Protein AF-A0A843HXL3-F1 (afdb_monomer)

Solvent-accessible surface area (backbone atoms only — not comparable to full-atom values): 5087 Å² total; per-residue (Å²): 141,79,60,66,77,60,64,67,34,90,72,36,39,83,40,47,55,57,95,93,37,71,42,48,71,92,72,10,36,69,26,20,40,41,43,74,99,57,72,61,83,51,61,42,53,55,59,85,80,86,86,88,74,96,62,96,65,78,47,83,58,46,79,71,70,52,80,92,70,60,70,94,78,88,84,132

Nearest PDB structures (foldseek):
  2ca3-assembly1_A  TM=9.195E-01  e=3.707E-02  Ancylobacter novellus
  2bpb-assembly1_A  TM=8.246E-01  e=5.176E-02  Ancylobacter novellus
  1xdy-assembly9_I  TM=7.978E-01  e=8.260E-02  Escherichia coli
  1xdy-assembly7_G  TM=9.215E-01  e=1.610E-01  Escherichia coli

pLDDT: mean 76.08, std 19.06, range [32.06, 96.0]

Radius of gyration: 13.64 Å; Cα contacts (8 Å, |Δi|>4): 83; chains: 1; bound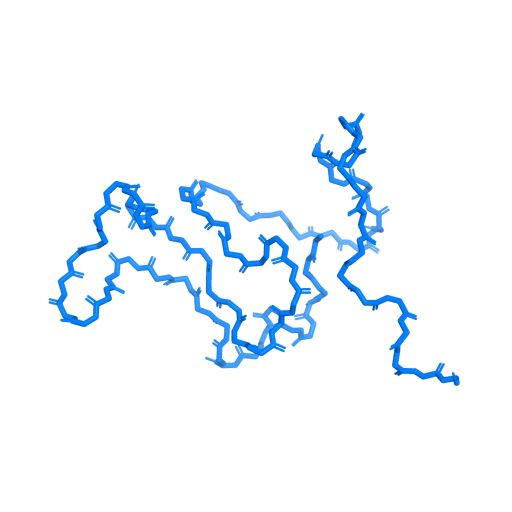ing box: 37×28×32 Å

Foldseek 3Di:
DDDPVQCPDPQWDWDQDDPPHGDDVVQAPRTWIDRPPFPDPRTGGPDDDDDDDPDPDQDPVVVVPDDPPRDPDDDD

Mean predicted aligned error: 9.78 Å

Sequence (76 aa):
DLPIWKAMEDSTLIAYEANGIPLTTVHGYPVRLVVPRWWGYSYTKWLFRIHVTDKNVLGYWESLGYPDIARKNLGG

Secondary structure (DSSP, 8-state):
---HHHHTSTT-EEESEETTEEPPTTTTSS-EEE-TT--SS---BS-------SS----TTTTTT----S-S-S--

Structure (mmCIF, N/CA/C/O backbone):
data_AF-A0A843HXL3-F1
#
_entry.id   AF-A0A843HXL3-F1
#
loop_
_atom_site.group_PDB
_atom_site.id
_atom_site.type_symbol
_atom_site.label_atom_id
_atom_site.label_alt_id
_atom_site.label_comp_id
_atom_site.label_asym_id
_atom_site.label_entity_id
_atom_site.label_seq_id
_atom_site.pdbx_PDB_ins_code
_atom_site.Cartn_x
_atom_site.Cartn_y
_atom_site.Cartn_z
_atom_site.occupancy
_atom_site.B_iso_or_equiv
_atom_site.auth_seq_id
_atom_site.auth_comp_id
_atom_site.auth_asym_id
_atom_site.auth_atom_id
_atom_site.pdbx_PDB_model_num
ATOM 1 N N . ASP A 1 1 ? 11.101 3.110 -7.111 1.00 74.62 1 ASP A N 1
ATOM 2 C CA . ASP A 1 1 ? 9.988 2.360 -7.751 1.00 74.62 1 ASP A CA 1
ATOM 3 C C . ASP A 1 1 ? 9.965 0.884 -7.340 1.00 74.62 1 ASP A C 1
ATOM 5 O O . ASP A 1 1 ? 10.774 0.498 -6.500 1.00 74.62 1 ASP A O 1
ATOM 9 N N . LEU A 1 2 ? 9.010 0.070 -7.819 1.00 81.38 2 LEU A N 1
ATOM 10 C CA . LEU A 1 2 ? 8.883 -1.357 -7.460 1.00 81.38 2 LEU A CA 1
ATOM 11 C C . LEU A 1 2 ? 8.885 -2.229 -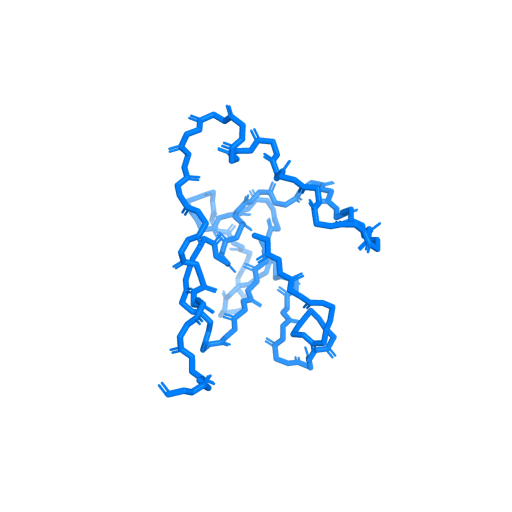8.730 1.00 81.38 2 LEU A C 1
ATOM 13 O O . LEU A 1 2 ? 8.035 -2.005 -9.593 1.00 81.38 2 LEU A O 1
ATOM 17 N N . PRO A 1 3 ? 9.784 -3.224 -8.872 1.00 86.06 3 PRO A N 1
ATOM 18 C CA . PRO A 1 3 ? 9.776 -4.090 -10.045 1.00 86.06 3 PRO A CA 1
ATOM 19 C C . PRO A 1 3 ? 8.526 -4.979 -10.069 1.00 86.06 3 PRO A C 1
ATOM 2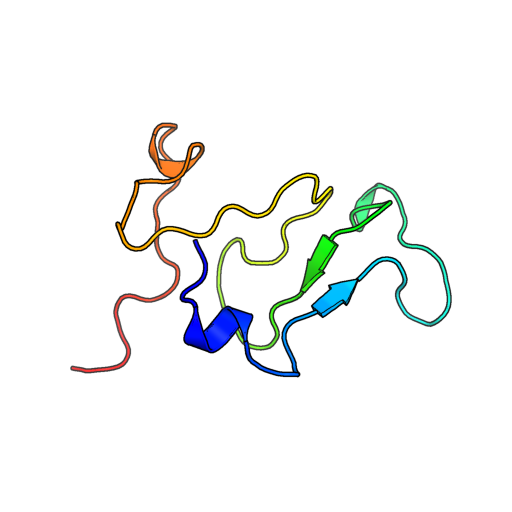1 O O . PRO A 1 3 ? 8.046 -5.420 -9.022 1.00 86.06 3 PRO A O 1
ATOM 24 N N . ILE A 1 4 ? 8.026 -5.286 -11.273 1.00 88.12 4 ILE A N 1
ATOM 25 C CA . ILE A 1 4 ? 6.748 -5.995 -11.456 1.00 88.12 4 ILE A CA 1
ATOM 26 C C . ILE A 1 4 ? 6.705 -7.338 -10.725 1.00 88.12 4 ILE A C 1
ATOM 28 O O . ILE A 1 4 ? 5.725 -7.640 -10.060 1.00 88.12 4 ILE A O 1
ATOM 32 N N . TRP A 1 5 ? 7.790 -8.113 -10.754 1.00 90.12 5 TRP A N 1
ATOM 33 C CA . TRP A 1 5 ? 7.841 -9.411 -10.078 1.00 90.12 5 TRP A CA 1
ATOM 34 C C . TRP A 1 5 ? 7.630 -9.286 -8.564 1.00 90.12 5 TRP A C 1
ATOM 36 O O . TRP A 1 5 ? 7.004 -10.155 -7.972 1.00 90.12 5 TRP A O 1
ATOM 46 N N . LYS A 1 6 ? 8.092 -8.189 -7.947 1.00 88.81 6 LYS A N 1
ATOM 47 C CA . LYS A 1 6 ? 7.906 -7.932 -6.516 1.00 88.81 6 LYS A CA 1
ATOM 48 C C . LYS A 1 6 ? 6.502 -7.409 -6.222 1.00 88.81 6 LYS A C 1
ATOM 50 O O . LYS A 1 6 ? 5.910 -7.772 -5.208 1.00 88.81 6 LYS A O 1
ATOM 55 N N . ALA A 1 7 ? 5.966 -6.573 -7.113 1.00 89.38 7 ALA A N 1
ATOM 56 C CA . ALA A 1 7 ? 4.592 -6.080 -7.029 1.00 89.38 7 ALA A CA 1
ATOM 57 C C . ALA A 1 7 ? 3.559 -7.216 -7.089 1.00 89.38 7 ALA A C 1
ATOM 59 O O . ALA A 1 7 ? 2.511 -7.116 -6.462 1.00 89.38 7 ALA A O 1
ATOM 60 N N . MET A 1 8 ? 3.884 -8.284 -7.819 1.00 92.12 8 MET A N 1
ATOM 61 C CA . MET A 1 8 ? 3.027 -9.450 -8.025 1.00 92.12 8 MET A CA 1
ATOM 62 C C . MET A 1 8 ? 3.184 -10.544 -6.957 1.00 92.12 8 MET A C 1
ATOM 64 O O . MET A 1 8 ? 2.516 -11.567 -7.053 1.00 92.12 8 MET A O 1
ATOM 68 N N . GLU A 1 9 ? 4.057 -10.380 -5.960 1.00 93.94 9 GLU A N 1
ATOM 69 C CA . GLU A 1 9 ? 4.127 -11.333 -4.847 1.00 93.94 9 GLU A CA 1
ATOM 70 C C . GLU A 1 9 ? 2.878 -11.235 -3.962 1.00 93.94 9 GLU A C 1
ATOM 72 O O . GLU A 1 9 ? 2.488 -10.134 -3.582 1.00 93.94 9 GLU A O 1
ATOM 77 N N . ASP A 1 10 ? 2.346 -12.372 -3.501 1.00 93.75 10 ASP A N 1
ATOM 78 C CA . ASP A 1 10 ? 1.197 -12.429 -2.574 1.00 93.75 10 ASP A CA 1
ATOM 79 C C . ASP A 1 10 ? 1.419 -11.642 -1.272 1.00 93.75 10 ASP A C 1
ATOM 81 O O . ASP A 1 10 ? 0.480 -11.220 -0.600 1.00 93.75 10 ASP A O 1
ATOM 85 N N . SER A 1 11 ? 2.685 -11.454 -0.892 1.00 91.56 11 SER A N 1
ATOM 86 C CA . SER A 1 11 ? 3.056 -10.690 0.298 1.00 91.56 11 SER A CA 1
ATOM 87 C C . SER A 1 11 ? 2.977 -9.172 0.099 1.00 91.56 11 SER A C 1
ATOM 89 O O . SER A 1 11 ? 2.972 -8.435 1.086 1.00 91.56 11 SER A O 1
ATOM 91 N N . THR A 1 12 ? 2.905 -8.690 -1.145 1.00 92.06 12 THR A N 1
ATOM 92 C CA . THR A 1 12 ? 2.751 -7.270 -1.468 1.00 92.06 12 THR A CA 1
ATOM 93 C C . THR A 1 12 ? 1.278 -6.889 -1.403 1.00 92.06 12 THR A C 1
ATOM 95 O O . 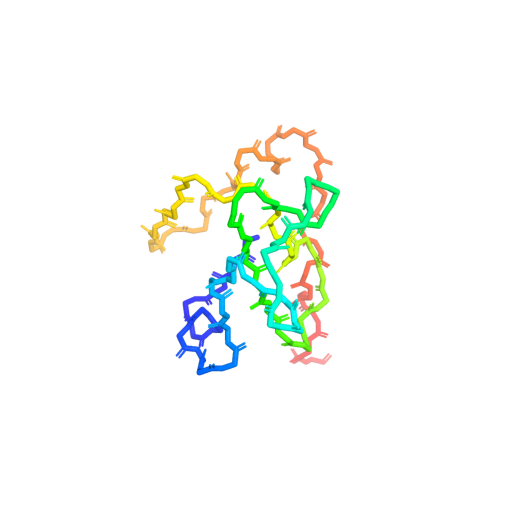THR A 1 12 ? 0.449 -7.407 -2.144 1.00 92.06 12 THR A O 1
ATOM 98 N N . LEU A 1 13 ? 0.944 -5.954 -0.514 1.00 93.06 13 LEU A N 1
ATOM 99 C CA . LEU A 1 13 ? -0.441 -5.639 -0.179 1.00 93.06 13 LEU A CA 1
ATOM 100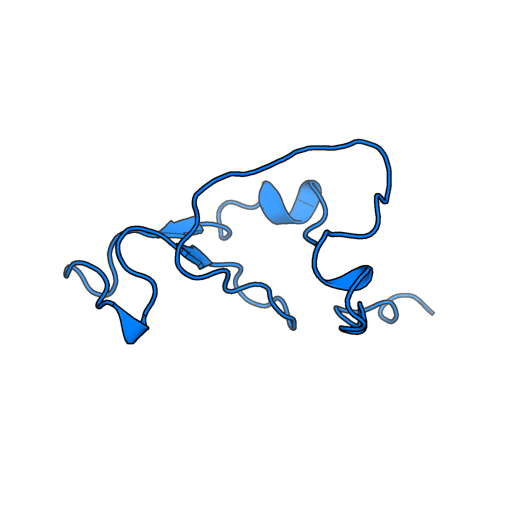 C C . LEU A 1 13 ? -0.758 -4.164 -0.384 1.00 93.06 13 LEU A C 1
ATOM 102 O O . LEU A 1 13 ? 0.018 -3.274 -0.027 1.00 93.06 13 LEU A O 1
ATOM 106 N N . ILE A 1 14 ? -1.969 -3.914 -0.869 1.00 93.06 14 ILE A N 1
ATOM 107 C CA . ILE A 1 14 ? -2.639 -2.625 -0.731 1.00 93.06 14 ILE A CA 1
ATOM 108 C C . ILE A 1 14 ? -3.494 -2.717 0.532 1.00 93.06 14 ILE A C 1
ATOM 110 O O . ILE A 1 14 ? -4.526 -3.382 0.549 1.00 93.06 14 ILE A O 1
ATOM 114 N N . ALA A 1 15 ? -3.031 -2.089 1.608 1.00 93.44 15 ALA A N 1
ATOM 115 C CA . ALA A 1 15 ? -3.669 -2.167 2.915 1.00 93.44 15 ALA A CA 1
ATOM 116 C C . ALA A 1 15 ? -4.526 -0.925 3.179 1.00 93.44 15 ALA A C 1
ATOM 118 O O . ALA A 1 15 ? -4.057 0.203 3.005 1.00 93.44 15 ALA A O 1
ATOM 119 N N . TYR A 1 16 ? -5.756 -1.141 3.647 1.00 94.94 16 TYR A N 1
ATOM 120 C CA . TYR A 1 16 ? -6.660 -0.107 4.173 1.00 94.94 16 TYR A CA 1
ATOM 121 C C . TYR A 1 16 ? -6.900 -0.252 5.690 1.00 94.94 16 TYR A C 1
ATOM 123 O O . TYR A 1 16 ? -7.354 0.681 6.354 1.00 94.94 16 TYR A O 1
ATOM 131 N N . GLU A 1 17 ? -6.503 -1.394 6.255 1.00 95.38 17 GLU A N 1
ATOM 132 C CA . GLU A 1 17 ? -6.574 -1.728 7.676 1.00 95.38 17 GLU A CA 1
ATOM 133 C C . GLU A 1 17 ? -5.244 -2.303 8.174 1.00 95.38 17 GLU A C 1
ATOM 135 O O . GLU A 1 17 ? -4.449 -2.856 7.408 1.00 95.38 17 GLU A O 1
ATOM 140 N N . ALA A 1 18 ? -5.014 -2.190 9.480 1.00 92.38 18 ALA A N 1
ATOM 141 C CA . ALA A 1 18 ? -3.954 -2.890 10.191 1.00 92.38 18 ALA A CA 1
ATOM 142 C C . ALA A 1 18 ? -4.492 -3.352 11.547 1.00 92.38 18 ALA A C 1
ATOM 144 O O . ALA A 1 18 ? -5.130 -2.578 12.252 1.00 92.38 18 ALA A O 1
ATOM 145 N N . ASN A 1 19 ? -4.231 -4.607 11.924 1.00 92.94 19 ASN A N 1
ATOM 146 C CA . ASN A 1 19 ? -4.723 -5.198 13.177 1.00 92.94 19 ASN A CA 1
ATOM 147 C C . ASN A 1 19 ? -6.255 -5.101 13.353 1.00 92.94 19 ASN A C 1
ATOM 149 O O . ASN A 1 19 ? -6.740 -4.880 14.458 1.00 92.94 19 ASN A O 1
ATOM 153 N N . GLY A 1 20 ? -7.011 -5.244 12.258 1.00 94.88 20 GLY A N 1
ATOM 154 C CA . GLY A 1 20 ? -8.479 -5.217 12.273 1.00 94.88 20 GLY A CA 1
ATOM 155 C C . GLY A 1 20 ? -9.101 -3.836 12.497 1.00 94.88 20 GLY A C 1
ATOM 156 O O . GLY A 1 20 ? -10.304 -3.752 12.728 1.00 94.88 20 GLY A O 1
ATOM 157 N N . ILE A 1 21 ? -8.305 -2.762 12.449 1.00 95.56 21 ILE A N 1
ATOM 158 C CA . ILE A 1 21 ? -8.795 -1.382 12.503 1.00 95.56 21 ILE A CA 1
ATOM 159 C C . ILE A 1 21 ? -8.366 -0.602 11.254 1.00 95.56 21 ILE A C 1
ATOM 161 O O . ILE A 1 21 ? -7.278 -0.857 10.720 1.00 95.56 21 ILE A O 1
ATOM 165 N N . PRO A 1 22 ? -9.174 0.375 10.792 1.00 96.00 22 PRO A N 1
ATOM 166 C CA . PRO A 1 22 ? -8.775 1.274 9.717 1.00 96.00 22 PRO A CA 1
ATOM 167 C C . PRO A 1 22 ? -7.444 1.951 10.021 1.00 96.00 22 PRO A C 1
ATOM 169 O O . PRO A 1 22 ? -7.135 2.278 11.172 1.00 96.00 22 PRO A O 1
ATOM 172 N N . LEU A 1 23 ? -6.648 2.185 8.978 1.00 93.75 23 LEU A N 1
ATOM 173 C CA . LEU A 1 23 ? -5.395 2.916 9.137 1.00 93.75 23 LEU A CA 1
ATOM 174 C C . LEU A 1 23 ? -5.653 4.294 9.759 1.00 93.75 23 LEU A C 1
ATOM 176 O O . LEU A 1 23 ? -6.639 4.960 9.462 1.00 93.75 23 LEU A O 1
ATOM 180 N N . THR A 1 24 ? -4.729 4.764 10.591 1.00 93.12 24 THR A N 1
ATOM 181 C CA . THR A 1 24 ? -4.729 6.169 11.012 1.00 93.12 24 THR A CA 1
ATOM 182 C C . THR A 1 24 ? -4.127 7.042 9.911 1.00 93.12 24 THR A C 1
ATOM 184 O O . THR A 1 24 ? -3.368 6.564 9.058 1.00 93.12 24 THR A O 1
ATOM 187 N N . THR A 1 25 ? -4.390 8.350 9.941 1.00 91.25 25 THR A N 1
ATOM 188 C CA . THR A 1 25 ? -3.795 9.314 8.995 1.00 91.25 25 THR A CA 1
AT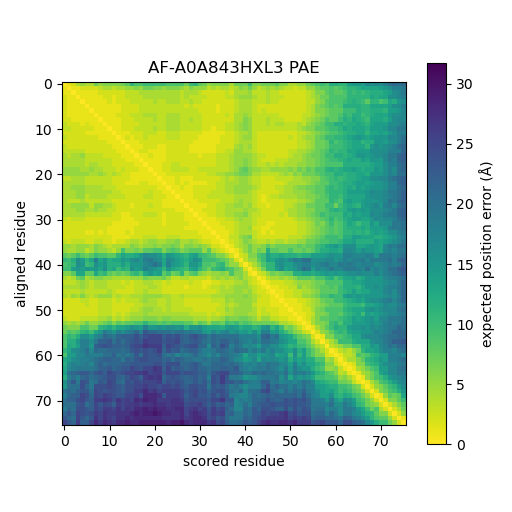OM 189 C C . THR A 1 25 ? -2.272 9.200 8.943 1.00 91.25 25 THR A C 1
ATOM 191 O O . THR A 1 25 ? -1.686 9.156 7.861 1.00 91.25 25 THR A O 1
ATOM 194 N N . VAL A 1 26 ? -1.628 9.053 10.107 1.00 89.88 26 VAL A N 1
ATOM 195 C CA . VAL A 1 26 ? -0.167 8.902 10.237 1.00 89.88 26 VAL A CA 1
ATOM 196 C C . VAL A 1 26 ? 0.334 7.617 9.573 1.00 89.88 26 VAL A C 1
ATOM 198 O O . VAL A 1 26 ? 1.417 7.605 8.972 1.00 89.88 26 VAL A O 1
ATOM 201 N N . HIS A 1 27 ? -0.463 6.548 9.643 1.00 88.75 27 HIS A N 1
ATOM 202 C CA . HIS A 1 27 ? -0.154 5.249 9.055 1.00 88.75 27 HIS A CA 1
ATOM 203 C C . HIS A 1 27 ? -0.582 5.099 7.596 1.00 88.75 27 HIS A C 1
ATOM 205 O O . HIS A 1 27 ? -0.271 4.065 7.009 1.00 88.75 27 HIS A O 1
ATOM 211 N N . GLY A 1 28 ? -1.181 6.123 6.986 1.00 89.75 28 GLY A N 1
ATOM 212 C CA . GLY A 1 28 ? -1.460 6.152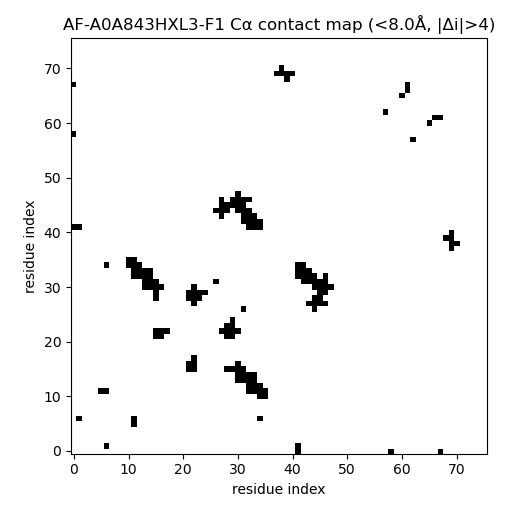 5.553 1.00 89.75 28 GLY A CA 1
ATOM 213 C C . GLY A 1 28 ? -2.927 6.018 5.169 1.00 89.75 28 GLY A C 1
ATOM 214 O O . GLY A 1 28 ? -3.185 5.643 4.032 1.00 89.75 28 GLY A O 1
ATOM 215 N N . TYR A 1 29 ? -3.869 6.331 6.064 1.00 90.44 29 TYR A N 1
ATOM 216 C CA . TYR A 1 29 ? -5.294 6.396 5.717 1.00 90.44 29 TYR A CA 1
ATOM 217 C C . TYR A 1 29 ? -5.551 7.248 4.457 1.00 90.44 29 TYR A C 1
ATOM 219 O O . TYR A 1 29 ? -5.011 8.350 4.373 1.00 90.44 29 TYR A O 1
ATOM 227 N N . PRO A 1 30 ? -6.404 6.815 3.514 1.00 93.56 30 PRO A N 1
ATOM 228 C CA . PRO A 1 30 ? -7.236 5.613 3.594 1.00 93.56 30 PRO A CA 1
ATOM 229 C C . PRO A 1 30 ? -6.509 4.330 3.190 1.00 93.56 30 PRO A C 1
ATOM 231 O O . PRO A 1 30 ? -6.890 3.254 3.635 1.00 93.56 30 PRO A O 1
ATOM 234 N N . VAL A 1 31 ? -5.467 4.431 2.365 1.00 93.56 31 VAL A N 1
ATOM 235 C CA . VAL A 1 31 ? -4.827 3.279 1.729 1.00 93.56 31 VAL A CA 1
ATOM 236 C C . VAL A 1 31 ? -3.319 3.487 1.625 1.00 93.56 31 VAL A C 1
ATOM 238 O O . VAL A 1 31 ? -2.843 4.575 1.283 1.00 93.56 31 VAL A O 1
ATOM 241 N N . ARG A 1 32 ? -2.554 2.419 1.857 1.00 92.81 32 ARG A N 1
ATOM 242 C CA . ARG A 1 32 ? -1.099 2.386 1.667 1.00 92.81 32 ARG A CA 1
ATOM 243 C C . ARG A 1 32 ? -0.646 1.142 0.910 1.00 92.81 32 ARG A C 1
ATOM 245 O O . ARG A 1 32 ? -1.303 0.106 0.954 1.00 92.81 32 ARG A O 1
ATOM 252 N N . LEU A 1 33 ? 0.539 1.223 0.317 1.00 92.19 33 LEU A N 1
ATOM 253 C CA . LEU A 1 33 ? 1.282 0.059 -0.162 1.00 92.19 33 LEU A CA 1
ATOM 254 C C . LEU A 1 33 ? 2.133 -0.534 0.977 1.00 92.19 33 LEU A C 1
ATOM 256 O O . LEU A 1 33 ? 2.735 0.199 1.773 1.00 92.19 33 LEU A O 1
ATOM 260 N N . VAL A 1 34 ? 2.177 -1.861 1.060 1.00 91.25 34 VAL A N 1
ATOM 261 C CA . VAL A 1 34 ? 2.984 -2.640 2.005 1.00 91.25 34 VAL A CA 1
ATOM 262 C C . VAL A 1 34 ? 3.782 -3.665 1.210 1.00 91.25 34 VAL A C 1
ATOM 264 O O . VAL A 1 34 ? 3.201 -4.536 0.572 1.00 91.25 34 VAL A O 1
ATOM 267 N N . VAL A 1 35 ? 5.111 -3.573 1.265 1.00 91.06 35 VAL A N 1
ATOM 268 C CA . VAL A 1 35 ? 6.017 -4.504 0.575 1.00 91.06 35 VAL A CA 1
ATOM 269 C C . VAL A 1 35 ? 6.960 -5.141 1.601 1.00 91.06 35 VAL A C 1
ATOM 271 O O . VAL A 1 35 ? 7.989 -4.555 1.955 1.00 91.06 35 VAL A O 1
ATOM 274 N N . PRO A 1 36 ? 6.634 -6.334 2.123 1.00 85.75 36 PRO A N 1
ATOM 275 C CA . PRO A 1 36 ? 7.454 -7.002 3.118 1.00 85.75 36 PRO A CA 1
ATOM 276 C C . PRO A 1 36 ? 8.867 -7.295 2.612 1.00 85.75 36 PRO A C 1
ATOM 278 O O . PRO A 1 36 ? 9.086 -7.679 1.458 1.00 85.75 36 PRO A O 1
ATOM 281 N N . ARG A 1 37 ? 9.836 -7.168 3.530 1.00 77.62 37 ARG A N 1
ATOM 282 C CA . ARG A 1 37 ? 11.254 -7.522 3.320 1.00 77.62 37 ARG A CA 1
ATOM 283 C C . ARG A 1 37 ? 11.925 -6.742 2.179 1.00 77.62 37 ARG A C 1
ATOM 285 O O . ARG A 1 37 ? 12.976 -7.157 1.694 1.00 77.62 37 ARG A O 1
ATOM 292 N N . TRP A 1 38 ? 11.348 -5.607 1.782 1.00 79.06 38 TRP A N 1
ATOM 293 C CA . TRP A 1 38 ? 11.914 -4.699 0.794 1.00 79.06 38 TRP A CA 1
ATOM 294 C C . TRP A 1 38 ? 12.384 -3.412 1.470 1.00 79.06 38 TRP A C 1
ATOM 296 O O . TRP A 1 38 ? 11.606 -2.703 2.105 1.00 79.06 38 TRP A O 1
ATOM 306 N N . TRP A 1 39 ? 13.682 -3.137 1.369 1.00 59.75 39 TRP A N 1
ATOM 307 C CA . TRP A 1 39 ? 14.303 -1.957 1.965 1.00 59.75 39 TRP A CA 1
ATOM 308 C C . TRP A 1 39 ? 14.244 -0.791 0.971 1.00 59.75 39 TRP A C 1
ATOM 310 O O . TRP A 1 39 ? 14.795 -0.894 -0.123 1.00 59.75 39 TRP A O 1
ATOM 320 N N . GLY A 1 40 ? 13.560 0.295 1.343 1.00 58.09 40 GLY A N 1
ATOM 321 C CA . GLY A 1 40 ? 13.389 1.498 0.521 1.00 58.09 40 GLY A CA 1
ATOM 322 C C . GLY A 1 40 ? 12.138 2.306 0.892 1.00 58.09 40 GLY A C 1
ATOM 323 O O . GLY A 1 40 ? 11.500 2.050 1.913 1.00 58.09 40 GLY A O 1
ATOM 324 N N . TYR A 1 41 ? 11.747 3.243 0.020 1.00 56.81 41 TYR A N 1
ATOM 325 C CA . TYR A 1 41 ? 10.523 4.072 0.087 1.00 56.81 41 TYR A CA 1
ATOM 326 C C . TYR A 1 41 ? 9.200 3.272 -0.035 1.00 56.81 41 TYR A C 1
ATOM 328 O O . TYR A 1 41 ? 8.128 3.835 -0.249 1.00 56.81 41 TYR A O 1
ATOM 336 N N . SER A 1 42 ? 9.253 1.947 0.099 1.00 59.62 42 SER A N 1
ATOM 337 C CA . SER A 1 42 ? 8.235 0.972 -0.328 1.00 59.62 42 SER A CA 1
ATOM 338 C C . SER A 1 42 ? 7.029 0.839 0.601 1.00 59.62 42 SER A C 1
ATOM 340 O O . SER A 1 42 ? 6.275 -0.129 0.533 1.00 59.62 42 SER A O 1
ATOM 342 N N . TYR A 1 43 ? 6.822 1.844 1.443 1.00 66.94 43 TYR A N 1
ATOM 343 C CA . TYR A 1 43 ? 5.622 2.028 2.240 1.00 66.94 43 TYR A CA 1
ATOM 344 C C . TYR A 1 43 ? 4.942 3.328 1.825 1.00 66.94 43 TYR A C 1
ATOM 346 O O . TYR A 1 43 ? 4.853 4.276 2.607 1.00 66.94 43 TYR A O 1
ATOM 354 N N . THR A 1 44 ? 4.496 3.388 0.570 1.00 78.31 44 THR A N 1
ATOM 355 C CA . THR A 1 44 ? 3.768 4.545 0.048 1.00 78.31 44 THR A CA 1
ATOM 356 C C . THR A 1 44 ? 2.475 4.709 0.832 1.00 78.31 44 THR A C 1
ATOM 358 O O . THR A 1 44 ? 1.537 3.926 0.687 1.00 78.31 44 THR A O 1
ATOM 361 N N . LYS A 1 45 ? 2.444 5.716 1.700 1.00 86.75 45 LYS A N 1
ATOM 362 C CA . LYS A 1 45 ? 1.235 6.161 2.391 1.00 86.75 45 LYS A CA 1
ATOM 363 C C . LYS A 1 45 ? 0.393 6.999 1.434 1.00 86.75 45 LYS A C 1
ATOM 365 O O . LYS A 1 45 ? 0.954 7.647 0.554 1.00 86.75 45 LYS A O 1
ATOM 370 N N . TRP A 1 46 ? -0.923 7.005 1.644 1.00 89.88 46 TRP A N 1
ATOM 371 C CA . TRP A 1 46 ? -1.859 7.829 0.871 1.00 89.88 46 TRP A CA 1
ATOM 372 C C . TRP A 1 46 ? -1.831 7.492 -0.625 1.00 89.88 46 TRP A C 1
ATOM 374 O O . TRP A 1 46 ? -1.724 8.360 -1.491 1.00 89.88 46 TRP A O 1
ATOM 384 N N . LEU A 1 47 ? -1.885 6.193 -0.922 1.00 87.31 47 LEU A N 1
ATOM 385 C CA . LEU A 1 47 ? -1.855 5.682 -2.285 1.00 87.31 47 LEU A CA 1
ATOM 386 C C . LEU A 1 47 ? -3.101 6.151 -3.053 1.00 87.31 47 LEU A C 1
ATOM 388 O O . LEU A 1 47 ? -4.220 5.807 -2.684 1.00 87.31 47 LEU A O 1
ATOM 392 N N . PHE A 1 48 ? -2.895 6.903 -4.138 1.00 88.12 48 PHE A N 1
ATOM 393 C CA . PHE A 1 48 ? -3.981 7.418 -4.987 1.00 88.12 48 PHE A CA 1
ATOM 394 C C . PHE A 1 48 ? -3.963 6.855 -6.417 1.00 88.12 48 PHE A C 1
ATOM 396 O O . PHE A 1 48 ? -4.985 6.859 -7.100 1.00 88.12 48 PHE A O 1
ATOM 403 N N . ARG A 1 49 ? -2.799 6.402 -6.901 1.00 86.81 49 ARG A N 1
ATOM 404 C CA . ARG A 1 49 ? -2.619 5.891 -8.263 1.00 86.81 49 ARG A CA 1
ATOM 405 C C . ARG A 1 49 ? -1.447 4.921 -8.319 1.00 86.81 49 ARG A C 1
ATOM 407 O O . ARG A 1 49 ? -0.406 5.173 -7.720 1.00 86.81 49 ARG A O 1
ATOM 414 N N . ILE A 1 50 ? -1.615 3.862 -9.102 1.00 87.88 50 ILE A N 1
ATOM 415 C CA . ILE A 1 50 ? -0.541 2.963 -9.526 1.00 87.88 50 ILE A CA 1
ATOM 416 C C . ILE A 1 50 ? -0.348 3.171 -11.027 1.00 87.88 50 ILE A C 1
ATOM 418 O O . ILE A 1 50 ? -1.323 3.217 -11.778 1.00 87.88 50 ILE A O 1
ATOM 422 N N . HIS A 1 51 ? 0.900 3.329 -11.454 1.00 88.12 51 HIS A N 1
ATOM 423 C CA . HIS A 1 51 ? 1.265 3.423 -12.861 1.00 88.12 51 HIS A CA 1
ATOM 424 C C . HIS A 1 51 ? 2.235 2.293 -13.191 1.00 88.12 51 HIS A C 1
ATOM 426 O O . HIS A 1 51 ? 3.251 2.140 -12.519 1.00 88.12 51 HIS A O 1
ATOM 432 N N . VAL A 1 52 ? 1.900 1.497 -14.203 1.00 88.06 52 VAL A N 1
ATOM 433 C CA . VAL A 1 52 ? 2.728 0.383 -14.672 1.00 88.06 52 VAL A CA 1
ATOM 434 C C . VAL A 1 52 ? 3.358 0.801 -15.993 1.00 88.06 52 VAL A C 1
ATOM 436 O O . VAL A 1 52 ? 2.660 1.284 -16.881 1.00 88.06 52 VAL A O 1
ATOM 439 N N . THR A 1 53 ? 4.671 0.633 -16.108 1.00 84.38 53 THR A N 1
ATOM 440 C CA . THR A 1 53 ? 5.448 1.008 -17.292 1.00 84.38 53 THR A CA 1
ATOM 441 C C . THR A 1 53 ? 6.523 -0.041 -17.564 1.00 84.38 53 THR A C 1
ATOM 443 O O . THR A 1 53 ? 7.017 -0.692 -16.643 1.00 84.38 53 THR A O 1
ATOM 446 N N . ASP A 1 54 ? 6.857 -0.224 -18.837 1.00 81.44 54 ASP A N 1
ATOM 447 C CA . ASP A 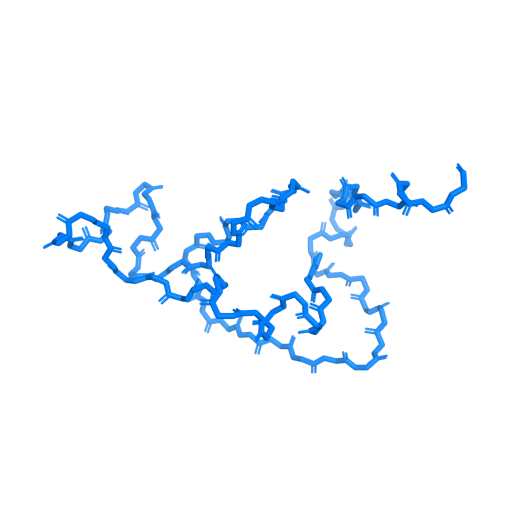1 54 ? 7.939 -1.083 -19.329 1.00 81.44 54 ASP A CA 1
ATOM 448 C C . ASP A 1 54 ? 9.287 -0.344 -19.408 1.00 81.44 54 ASP A C 1
ATOM 450 O O . ASP A 1 54 ? 10.328 -0.946 -19.678 1.00 81.44 54 ASP A O 1
ATOM 454 N N . LYS A 1 55 ? 9.279 0.967 -19.148 1.00 70.75 55 LYS A N 1
ATOM 455 C CA . LYS A 1 55 ? 10.460 1.827 -19.135 1.00 70.75 55 LYS A CA 1
ATOM 456 C C . LYS A 1 55 ? 10.826 2.175 -17.702 1.00 70.75 55 LYS A C 1
ATOM 458 O O . LYS A 1 55 ? 9.957 2.464 -16.887 1.00 70.75 55 LYS A O 1
ATOM 463 N N . ASN A 1 56 ? 12.126 2.229 -17.424 1.00 58.88 56 ASN A N 1
ATOM 464 C CA . ASN A 1 56 ? 12.654 2.784 -16.180 1.00 58.88 56 ASN A CA 1
ATOM 465 C C . ASN A 1 56 ? 12.509 4.316 -16.242 1.00 58.88 56 ASN A C 1
ATOM 467 O O . ASN A 1 56 ? 13.444 5.045 -16.573 1.00 58.88 56 ASN A O 1
ATOM 471 N N . VAL A 1 57 ? 11.270 4.789 -16.110 1.00 53.72 57 VAL A N 1
ATOM 472 C CA . VAL A 1 57 ? 10.943 6.210 -16.086 1.00 53.72 57 VAL A CA 1
ATOM 473 C C . VAL A 1 57 ? 11.279 6.679 -14.686 1.00 53.72 57 VAL A C 1
ATOM 475 O O . VAL A 1 57 ? 10.605 6.256 -13.755 1.00 53.72 57 VAL A O 1
ATOM 478 N N . LEU A 1 58 ? 12.300 7.534 -14.564 1.00 53.31 58 LEU A N 1
ATOM 479 C CA . LEU A 1 58 ? 12.629 8.188 -13.301 1.00 53.31 58 LEU A CA 1
ATOM 480 C C . LEU A 1 58 ? 11.336 8.728 -12.677 1.00 53.31 58 LEU A C 1
ATOM 482 O O . LEU A 1 58 ? 10.643 9.548 -13.295 1.00 53.31 58 LEU A O 1
ATOM 486 N N . GLY A 1 59 ? 10.976 8.229 -11.499 1.00 56.25 59 GLY A N 1
ATOM 487 C CA . GLY A 1 59 ? 9.753 8.613 -10.815 1.00 56.25 59 GLY A CA 1
ATOM 488 C C . GLY A 1 59 ? 9.700 10.126 -10.574 1.00 56.25 59 GLY A C 1
ATOM 489 O O . GLY A 1 59 ? 10.721 10.809 -10.481 1.00 56.25 59 GLY A O 1
ATOM 490 N N . TYR A 1 60 ? 8.494 10.677 -10.409 1.00 50.81 60 TYR A N 1
ATOM 491 C CA . TYR A 1 60 ? 8.281 12.104 -10.114 1.00 50.81 60 TYR A CA 1
ATOM 492 C C . TYR A 1 60 ? 9.157 12.615 -8.942 1.00 50.81 60 TYR A C 1
ATOM 494 O O . TYR A 1 60 ? 9.656 13.735 -8.989 1.00 50.81 60 TYR A O 1
ATOM 502 N N . TRP A 1 61 ? 9.437 11.771 -7.940 1.00 52.28 61 TRP A N 1
ATOM 503 C CA . TRP A 1 61 ? 10.304 12.085 -6.792 1.00 52.28 61 TRP A CA 1
ATOM 504 C C . TRP A 1 61 ? 11.813 11.947 -7.057 1.00 52.28 61 TRP A C 1
ATOM 506 O O . TRP A 1 61 ? 12.607 12.609 -6.390 1.00 52.28 61 TRP A O 1
ATOM 516 N N . GLU A 1 62 ? 12.218 11.145 -8.040 1.00 50.19 62 GLU A N 1
ATOM 517 C CA . GLU A 1 62 ? 13.621 11.010 -8.460 1.00 50.19 62 GLU A CA 1
ATOM 518 C C . GLU A 1 62 ? 14.055 12.236 -9.272 1.00 50.19 62 GLU A C 1
ATOM 520 O O . GLU A 1 62 ? 15.179 12.714 -9.125 1.00 50.19 62 GLU A O 1
ATOM 525 N N . SER A 1 63 ? 13.122 12.842 -10.021 1.00 46.16 63 SER A N 1
ATOM 526 C CA . SER A 1 63 ? 13.335 14.150 -10.661 1.00 46.16 63 SER A CA 1
ATOM 527 C C . SER A 1 63 ? 13.528 15.3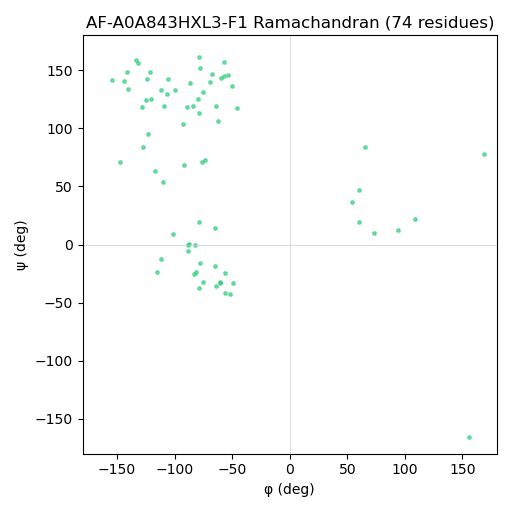06 -9.662 1.00 46.16 63 SER A C 1
ATOM 529 O O . SER A 1 63 ? 14.082 16.342 -10.020 1.00 46.16 63 SER A O 1
ATOM 531 N N . LEU A 1 64 ? 13.123 15.111 -8.399 1.00 52.00 64 LEU A N 1
ATOM 532 C CA . LEU A 1 64 ? 13.246 16.075 -7.298 1.00 52.00 64 LEU A CA 1
ATOM 533 C C . LEU A 1 64 ? 14.427 15.773 -6.350 1.00 52.00 64 LEU A C 1
ATOM 535 O O . LEU A 1 64 ? 14.555 16.425 -5.315 1.00 52.00 64 LEU A O 1
ATOM 539 N N . GLY A 1 65 ? 15.307 14.823 -6.697 1.00 45.31 65 GLY A N 1
ATOM 540 C CA . GLY A 1 65 ? 16.586 14.614 -6.005 1.00 45.31 65 GLY A CA 1
ATOM 541 C C . GLY A 1 65 ? 16.595 13.569 -4.884 1.00 45.31 65 GLY A C 1
ATOM 542 O O . GLY A 1 65 ? 17.576 13.495 -4.144 1.00 45.31 65 GLY A O 1
ATOM 543 N N . TYR A 1 66 ? 15.556 12.740 -4.748 1.00 47.91 66 TYR A N 1
ATOM 544 C CA . TYR A 1 66 ? 15.626 11.569 -3.867 1.00 47.91 66 TYR A CA 1
ATOM 545 C C . TYR A 1 66 ? 16.385 10.424 -4.564 1.00 47.91 66 TYR A C 1
ATOM 547 O O . TYR A 1 66 ? 16.002 10.043 -5.670 1.00 47.91 66 TYR A O 1
ATOM 555 N N . PRO A 1 67 ? 17.449 9.861 -3.959 1.00 47.91 67 PRO A N 1
ATOM 556 C CA . PRO A 1 67 ? 18.239 8.815 -4.603 1.00 47.91 67 PRO A CA 1
ATOM 557 C C . PRO A 1 67 ? 17.517 7.453 -4.608 1.00 47.91 67 PRO A C 1
ATOM 559 O O . PRO A 1 67 ? 17.064 6.974 -3.565 1.00 47.91 67 PRO A O 1
ATOM 562 N N . ASP A 1 68 ? 17.476 6.804 -5.779 1.00 54.53 68 ASP A N 1
ATOM 563 C CA . ASP A 1 68 ? 16.962 5.440 -6.001 1.00 54.53 68 ASP A CA 1
ATOM 564 C C . ASP A 1 68 ? 17.949 4.370 -5.505 1.00 54.53 68 ASP A C 1
ATOM 566 O O . ASP A 1 68 ? 18.633 3.679 -6.261 1.00 54.53 68 ASP A O 1
ATOM 570 N N . ILE A 1 69 ? 18.086 4.258 -4.186 1.00 51.69 69 ILE A N 1
ATOM 571 C CA . ILE A 1 69 ? 18.884 3.205 -3.540 1.00 51.69 69 ILE A CA 1
ATOM 572 C C . ILE A 1 69 ? 17.978 2.216 -2.813 1.00 51.69 69 ILE A C 1
ATOM 574 O O . ILE A 1 69 ? 18.182 1.879 -1.650 1.00 51.69 69 ILE A O 1
ATOM 578 N N . ALA A 1 70 ? 17.001 1.672 -3.538 1.00 51.62 70 ALA A N 1
ATOM 579 C CA . ALA A 1 70 ? 16.401 0.384 -3.205 1.00 51.62 70 ALA A CA 1
ATOM 580 C C . ALA A 1 70 ? 17.147 -0.739 -3.959 1.00 51.62 70 ALA A C 1
ATOM 582 O O . ALA A 1 70 ? 16.613 -1.388 -4.849 1.00 51.62 70 ALA A O 1
ATOM 583 N N . ARG A 1 71 ? 18.409 -0.971 -3.557 1.00 45.59 71 ARG A N 1
ATOM 584 C CA . ARG A 1 71 ? 19.231 -2.169 -3.843 1.00 45.59 71 ARG A CA 1
ATOM 585 C C . ARG A 1 71 ? 19.616 -2.424 -5.318 1.00 45.59 71 ARG A C 1
ATOM 587 O O . ARG A 1 71 ? 19.088 -3.325 -5.958 1.00 45.59 71 ARG A O 1
ATOM 594 N N . LYS A 1 72 ? 20.696 -1.782 -5.787 1.00 44.00 72 LYS A N 1
ATOM 595 C CA . LYS A 1 72 ? 21.462 -2.252 -6.965 1.00 44.00 72 LYS A CA 1
ATOM 596 C C . LYS A 1 72 ? 22.495 -3.360 -6.656 1.00 44.00 72 LYS A C 1
ATOM 598 O O . LYS A 1 72 ? 23.126 -3.845 -7.579 1.00 44.00 72 LYS A O 1
ATOM 603 N N . ASN A 1 73 ? 22.641 -3.813 -5.401 1.00 44.88 73 ASN A N 1
ATOM 604 C CA . ASN A 1 73 ? 23.673 -4.790 -5.004 1.00 44.88 73 ASN A CA 1
ATOM 605 C C . ASN A 1 73 ? 23.107 -6.006 -4.239 1.00 44.88 73 ASN A C 1
ATOM 607 O O . ASN A 1 73 ? 23.122 -6.054 -3.008 1.00 44.88 73 ASN A O 1
ATOM 611 N N . LEU A 1 74 ? 22.620 -7.004 -4.979 1.00 45.38 74 LEU A N 1
ATOM 612 C CA . LEU A 1 74 ? 22.669 -8.420 -4.581 1.00 45.38 74 LEU A CA 1
ATOM 613 C C . LEU A 1 74 ? 22.819 -9.306 -5.822 1.00 45.38 74 LEU A C 1
ATOM 615 O O . LEU A 1 74 ? 21.895 -9.994 -6.249 1.00 45.38 74 LEU A O 1
ATOM 619 N N . GLY A 1 75 ? 23.996 -9.258 -6.421 1.00 41.34 75 GLY A N 1
ATOM 620 C CA . GLY A 1 75 ? 24.324 -10.076 -7.580 1.00 41.34 75 GLY A CA 1
ATOM 621 C C . GLY A 1 75 ? 25.621 -9.576 -8.183 1.00 41.34 75 GLY A C 1
ATOM 622 O O . GLY A 1 75 ? 25.584 -8.821 -9.149 1.00 41.34 75 GLY A O 1
ATOM 623 N N . GLY A 1 76 ? 26.731 -9.940 -7.540 1.00 32.06 76 GLY A N 1
ATOM 624 C CA . GLY A 1 76 ? 28.094 -9.501 -7.832 1.00 32.06 76 GLY A CA 1
ATOM 625 C C . GLY A 1 76 ? 28.910 -9.498 -6.557 1.00 32.06 76 GLY A C 1
ATOM 626 O O . GLY A 1 76 ? 28.879 -8.452 -5.877 1.00 32.06 76 GLY A O 1
#